Protein AF-A0A484MSU4-F1 (afdb_monomer_lite)

InterPro domains:
  IPR008928 Six-hairpin glycosidase superfamily [SSF48208] (2-65)
  IPR024746 Glycosyl hydrolase family 100 [PF12899] (2-61)
  IPR024746 Glycosyl hydrolase family 100 [PTHR31916] (1-61)

Radius of gyration: 14.1 Å; chains: 1; bounding box: 33×28×32 Å

Sequence (67 aa):
MATPNRESKTMDLIECRWHELVGEMPMKVCYPGIKGHEWRILTRCDPKNTRWTCHNGGSWPGENFSW

Secondary structure (DSSP, 8-state):
---HHHHHHHHHHHHHTHHHHTTTSS-BSSSSPP-HHHHHHHSTT-GGG-TTBTTBT-B--SS----

pLDDT: mean 89.5, std 11.39, range [46.81, 97.69]

Structure (mmCIF, N/CA/C/O backbone):
data_AF-A0A484MSU4-F1
#
_entry.id   AF-A0A484MSU4-F1
#
loop_
_atom_site.group_PDB
_atom_site.id
_atom_site.type_symbol
_atom_site.label_atom_id
_atom_site.label_alt_id
_atom_site.label_comp_id
_atom_site.label_asym_id
_atom_site.label_entity_id
_atom_site.label_seq_id
_atom_site.pdbx_PDB_ins_code
_atom_site.Cartn_x
_atom_site.Cartn_y
_atom_site.Cartn_z
_atom_site.occupancy
_atom_site.B_iso_or_equiv
_atom_site.auth_seq_id
_atom_site.auth_comp_id
_atom_site.auth_asym_id
_atom_site.auth_atom_id
_atom_site.pdbx_PDB_model_num
ATOM 1 N N . MET A 1 1 ? -0.970 19.467 11.798 1.00 73.88 1 MET A N 1
ATOM 2 C CA . MET A 1 1 ? -1.967 18.622 12.492 1.00 73.88 1 MET A CA 1
ATOM 3 C C . MET A 1 1 ? -3.277 18.692 11.726 1.00 73.88 1 MET A C 1
ATOM 5 O O . MET A 1 1 ? -3.531 19.719 11.1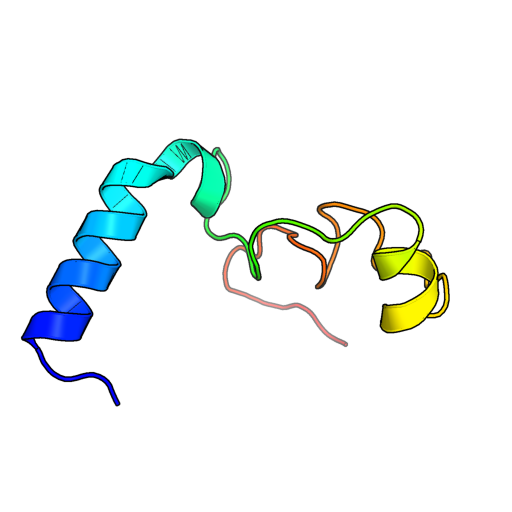01 1.00 73.88 1 MET A O 1
ATOM 9 N N . ALA A 1 2 ? -4.034 17.596 11.677 1.00 88.81 2 ALA A N 1
ATOM 10 C CA . ALA A 1 2 ? -5.298 17.536 10.949 1.00 88.81 2 ALA A CA 1
ATOM 11 C C . ALA A 1 2 ? -6.417 18.252 11.731 1.00 88.81 2 ALA A C 1
ATOM 13 O O . ALA A 1 2 ? -6.278 18.532 12.915 1.00 88.81 2 ALA A O 1
ATOM 14 N N . THR A 1 3 ? -7.504 18.622 11.048 1.00 95.56 3 THR A N 1
ATOM 15 C CA . THR A 1 3 ? -8.730 19.074 11.724 1.00 95.56 3 THR A CA 1
ATOM 16 C C . THR A 1 3 ? -9.558 17.851 12.133 1.00 95.56 3 THR A C 1
ATOM 18 O O . THR A 1 3 ? -9.468 16.839 11.434 1.00 95.56 3 THR A O 1
ATOM 21 N N . PRO A 1 4 ? -10.434 17.925 13.154 1.00 92.88 4 PRO A N 1
ATOM 22 C CA . PRO A 1 4 ? -11.176 16.752 13.635 1.00 92.88 4 PRO A CA 1
ATOM 23 C C . PRO A 1 4 ? -11.964 16.018 12.538 1.00 92.88 4 PRO A C 1
ATOM 25 O O . PRO A 1 4 ? -11.916 14.801 12.425 1.00 92.88 4 PRO A O 1
ATOM 28 N N . ASN A 1 5 ? -12.603 16.758 11.625 1.00 94.50 5 ASN A N 1
ATOM 29 C CA . ASN A 1 5 ? -13.305 16.167 10.478 1.00 94.50 5 ASN A CA 1
ATOM 30 C C . ASN A 1 5 ? -12.362 15.417 9.510 1.00 94.50 5 ASN A C 1
ATOM 32 O O . ASN A 1 5 ? -12.759 14.447 8.871 1.00 94.50 5 ASN A O 1
ATOM 36 N N . ARG A 1 6 ? -11.110 15.870 9.357 1.00 92.00 6 ARG A N 1
ATOM 37 C CA . ARG A 1 6 ? -10.108 15.172 8.533 1.00 92.00 6 ARG A CA 1
ATOM 38 C C . ARG A 1 6 ? -9.558 13.936 9.245 1.00 92.00 6 ARG A C 1
ATOM 40 O O . ARG A 1 6 ? -9.242 12.964 8.567 1.00 92.00 6 ARG A O 1
ATOM 47 N N . GLU A 1 7 ? -9.473 13.961 10.571 1.00 95.62 7 GLU A N 1
ATOM 48 C CA . GLU A 1 7 ? -9.078 12.805 11.387 1.00 95.62 7 GLU A CA 1
ATOM 49 C C . GLU A 1 7 ? -10.118 11.689 11.286 1.00 95.62 7 GLU A C 1
ATOM 51 O O . GLU A 1 7 ? -9.752 10.577 10.917 1.00 95.62 7 GLU A O 1
ATOM 56 N N . SER A 1 8 ? -11.408 12.000 11.473 1.00 95.31 8 SER A N 1
ATOM 57 C CA . SER A 1 8 ? -12.498 11.027 11.301 1.00 95.31 8 SER A CA 1
ATOM 58 C C . SER A 1 8 ? -12.472 10.390 9.914 1.00 95.31 8 SER A C 1
ATOM 60 O O . SER A 1 8 ? -12.390 9.175 9.805 1.00 95.31 8 SER A O 1
ATOM 62 N N . LYS A 1 9 ? -12.375 11.197 8.848 1.00 95.94 9 LYS A N 1
ATOM 63 C CA . LYS A 1 9 ? -12.281 10.670 7.473 1.00 95.94 9 LYS A CA 1
ATOM 64 C C . LYS A 1 9 ? -11.044 9.806 7.225 1.00 95.94 9 LYS A C 1
ATOM 66 O O . LYS A 1 9 ? -11.065 8.948 6.347 1.00 95.94 9 LYS A O 1
ATOM 71 N N . THR A 1 10 ? -9.951 10.061 7.943 1.00 96.00 10 THR A N 1
ATOM 72 C CA . THR A 1 10 ? -8.742 9.234 7.849 1.00 96.00 10 THR A CA 1
ATOM 73 C C . THR A 1 10 ? -8.966 7.883 8.520 1.00 96.00 10 THR A C 1
ATOM 75 O O . THR A 1 10 ? -8.595 6.864 7.944 1.00 96.00 10 THR A O 1
ATOM 78 N N . MET A 1 11 ? -9.614 7.861 9.688 1.00 96.44 11 MET A N 1
ATOM 79 C CA . MET A 1 11 ? -9.990 6.614 10.360 1.00 96.44 11 MET A CA 1
ATOM 80 C C . MET A 1 11 ? -10.995 5.812 9.527 1.00 96.44 11 MET A C 1
ATOM 82 O O . MET A 1 11 ? -10.742 4.640 9.261 1.00 96.44 11 MET A O 1
ATOM 86 N N . ASP A 1 12 ? -12.032 6.464 8.992 1.00 97.69 12 ASP A N 1
ATOM 87 C CA . ASP A 1 12 ? -13.013 5.835 8.099 1.00 97.69 12 ASP A CA 1
ATOM 88 C C . ASP A 1 12 ? -12.325 5.179 6.887 1.00 97.69 12 ASP A C 1
ATOM 90 O O . ASP A 1 12 ? -12.665 4.067 6.483 1.00 97.69 12 ASP A O 1
ATOM 94 N N . LEU A 1 13 ? -11.321 5.847 6.303 1.00 96.81 13 LEU A N 1
ATOM 95 C CA . LEU A 1 13 ? -10.542 5.305 5.187 1.00 96.81 13 LEU A CA 1
ATOM 96 C C . LEU A 1 13 ? -9.731 4.066 5.591 1.00 96.81 13 LEU A C 1
ATOM 98 O O . LEU A 1 13 ? -9.674 3.105 4.819 1.00 96.81 13 LEU A O 1
ATOM 102 N N . ILE A 1 14 ? -9.087 4.094 6.762 1.00 96.31 14 ILE A N 1
ATOM 103 C CA . ILE A 1 14 ? -8.305 2.963 7.281 1.00 96.31 14 ILE A CA 1
ATOM 104 C C . ILE A 1 14 ? -9.215 1.756 7.506 1.00 96.31 14 ILE A C 1
ATOM 106 O O . ILE A 1 14 ? -8.868 0.655 7.084 1.00 96.31 14 ILE A O 1
ATOM 110 N N . GLU A 1 15 ? -10.390 1.964 8.096 1.00 96.25 15 GLU A N 1
ATOM 111 C CA . GLU A 1 15 ? -11.388 0.915 8.314 1.00 96.25 15 GLU A CA 1
ATOM 112 C C . GLU A 1 15 ? -11.912 0.352 6.986 1.00 96.25 15 GLU A C 1
ATOM 114 O O . GLU A 1 15 ? -11.882 -0.860 6.765 1.00 96.25 15 GLU A O 1
ATOM 119 N N . CYS A 1 16 ? -12.301 1.222 6.048 1.00 97.69 16 CYS A N 1
ATOM 120 C CA . CYS A 1 16 ? -12.817 0.808 4.740 1.00 97.69 16 CYS A CA 1
ATOM 121 C C . CYS A 1 16 ? -11.787 0.046 3.893 1.00 97.69 16 CYS A C 1
ATOM 123 O O . CYS A 1 16 ? -12.165 -0.740 3.025 1.00 97.69 16 CYS A O 1
ATOM 125 N N . ARG A 1 17 ? -10.485 0.283 4.102 1.00 96.88 17 ARG A N 1
ATOM 126 C CA . ARG A 1 17 ? -9.392 -0.347 3.340 1.00 96.88 17 ARG A CA 1
ATOM 127 C C . ARG A 1 17 ? -8.436 -1.136 4.228 1.00 96.88 17 ARG A C 1
ATOM 129 O O . ARG A 1 17 ? -7.248 -1.253 3.912 1.00 96.88 17 ARG A O 1
ATOM 136 N N . TRP A 1 18 ? -8.960 -1.722 5.303 1.00 95.12 18 TRP A N 1
ATOM 137 C CA . TRP A 1 18 ? -8.172 -2.422 6.316 1.00 95.12 18 TRP A CA 1
ATOM 138 C C . TRP A 1 18 ? -7.225 -3.466 5.721 1.00 95.12 18 TRP A C 1
ATOM 140 O O . TRP A 1 18 ? -6.029 -3.452 5.993 1.00 95.12 18 TRP A O 1
ATOM 150 N N . HIS A 1 19 ? -7.729 -4.334 4.841 1.00 94.88 19 HIS A N 1
ATOM 151 C CA . HIS A 1 19 ? -6.924 -5.390 4.220 1.00 94.88 19 HIS A CA 1
ATOM 152 C C . HIS A 1 19 ? -5.722 -4.846 3.421 1.00 94.88 19 HIS A C 1
ATOM 154 O O . HIS A 1 19 ? -4.683 -5.492 3.336 1.00 94.88 19 HIS A O 1
ATOM 160 N N . GLU A 1 20 ? -5.841 -3.653 2.837 1.00 93.94 20 GLU A N 1
ATOM 161 C CA . GLU A 1 20 ? -4.802 -3.065 1.987 1.00 93.94 20 GLU A CA 1
ATOM 162 C C . GLU A 1 20 ? -3.792 -2.220 2.772 1.00 93.94 20 GLU A C 1
ATOM 164 O O . GLU A 1 20 ? -2.602 -2.234 2.457 1.00 93.94 20 GLU A O 1
ATOM 169 N N . LEU A 1 21 ? -4.265 -1.476 3.777 1.00 94.69 21 LEU A N 1
ATOM 170 C CA . LEU A 1 21 ? -3.455 -0.539 4.564 1.00 94.69 21 LEU A CA 1
ATOM 171 C C . LEU A 1 21 ? -2.847 -1.183 5.817 1.00 94.69 21 LEU A C 1
ATOM 173 O O . LEU A 1 21 ? -1.766 -0.787 6.253 1.00 94.69 21 LEU A O 1
ATOM 177 N N . VAL A 1 22 ? -3.519 -2.188 6.377 1.00 93.62 22 VAL A N 1
ATOM 178 C CA . VAL A 1 22 ? -3.089 -2.943 7.560 1.00 93.62 22 VAL A CA 1
ATOM 179 C C . VAL A 1 22 ? -2.770 -4.386 7.165 1.00 93.62 22 VAL A C 1
ATOM 181 O O . VAL A 1 22 ? -1.646 -4.844 7.351 1.00 93.62 22 VAL A O 1
ATOM 184 N N . GLY A 1 23 ? -3.717 -5.092 6.544 1.00 91.25 23 GLY A N 1
ATOM 185 C CA . GLY A 1 23 ? -3.566 -6.512 6.222 1.00 91.25 23 GLY A CA 1
ATOM 186 C C . GLY A 1 23 ? -3.378 -7.358 7.486 1.00 91.25 23 GLY A C 1
ATOM 187 O O . GLY A 1 23 ? -4.036 -7.123 8.496 1.00 91.25 23 GLY A O 1
ATOM 188 N N . GLU A 1 24 ? -2.470 -8.333 7.433 1.00 90.75 24 GLU A N 1
ATOM 189 C CA . GLU A 1 24 ? -2.147 -9.20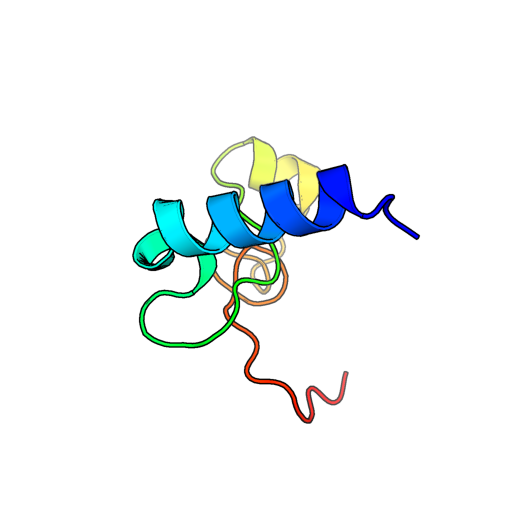4 8.576 1.00 90.75 24 GLU A CA 1
ATOM 190 C C . GLU A 1 24 ? -1.146 -8.573 9.561 1.00 90.75 24 GLU A C 1
ATOM 192 O O . GLU A 1 24 ? -1.055 -9.013 10.705 1.00 90.75 24 GLU A O 1
ATOM 197 N N . MET A 1 25 ? -0.398 -7.544 9.136 1.00 88.75 25 MET A N 1
ATOM 198 C CA . MET A 1 25 ? 0.627 -6.879 9.949 1.00 88.75 25 MET A CA 1
ATOM 199 C C . MET A 1 25 ? 0.457 -5.351 9.904 1.00 88.75 25 MET A C 1
ATOM 201 O O . MET A 1 25 ? 0.735 -4.745 8.859 1.00 88.75 25 MET A O 1
ATOM 205 N N . PRO A 1 26 ? 0.064 -4.705 11.015 1.00 86.75 26 PRO A N 1
ATOM 206 C CA . PRO A 1 26 ? -0.062 -3.252 11.078 1.00 86.75 26 PRO A CA 1
ATOM 207 C C . PRO A 1 26 ? 1.309 -2.563 10.998 1.00 86.75 26 PRO A C 1
ATOM 209 O O . PRO A 1 26 ? 2.284 -3.062 11.549 1.00 86.75 26 PRO A O 1
ATOM 212 N N . MET A 1 27 ? 1.466 -1.402 10.361 1.00 90.06 27 MET A N 1
ATOM 213 C CA . MET A 1 27 ? 0.687 -0.793 9.266 1.00 90.06 27 MET A CA 1
ATOM 214 C C . MET A 1 27 ? 1.638 -0.604 8.073 1.00 90.06 27 MET A C 1
ATOM 216 O O . MET A 1 27 ? 2.858 -0.532 8.255 1.00 90.06 27 MET A O 1
ATOM 220 N N . LYS A 1 28 ? 1.112 -0.525 6.844 1.00 91.12 28 LYS A N 1
ATOM 221 C CA . LYS A 1 28 ? 1.913 -0.166 5.664 1.00 91.12 28 LYS A CA 1
ATOM 222 C C . LYS A 1 28 ? 2.494 1.243 5.810 1.00 91.12 28 LYS A C 1
ATOM 224 O O . LYS A 1 28 ? 1.755 2.190 6.050 1.00 91.12 28 LYS A O 1
ATOM 229 N N . VAL A 1 29 ? 3.801 1.395 5.582 1.00 92.06 29 VAL A N 1
ATOM 230 C CA . VAL A 1 29 ? 4.481 2.707 5.612 1.00 92.06 29 VAL A CA 1
ATOM 231 C C . VAL A 1 29 ? 3.998 3.647 4.499 1.00 92.06 29 VAL A C 1
ATOM 233 O O . VAL A 1 29 ? 3.930 4.859 4.680 1.00 92.06 29 VAL A O 1
ATOM 236 N N . CYS A 1 30 ? 3.642 3.090 3.338 1.00 91.94 30 CYS A N 1
ATOM 237 C CA . CYS A 1 30 ? 3.020 3.806 2.232 1.00 91.94 30 CYS A CA 1
ATOM 238 C C . CYS A 1 30 ? 2.182 2.848 1.375 1.00 91.94 30 CYS A C 1
ATOM 240 O O . CYS A 1 30 ? 2.397 1.632 1.373 1.00 91.94 30 CYS A O 1
ATOM 242 N N . TYR A 1 31 ? 1.215 3.393 0.639 1.00 93.56 31 TYR A N 1
ATOM 243 C CA . TYR A 1 31 ? 0.371 2.620 -0.263 1.00 93.56 31 TYR A CA 1
ATOM 244 C C . TYR A 1 31 ? 0.002 3.454 -1.506 1.00 93.56 31 TYR A C 1
ATOM 246 O O . TYR A 1 31 ? -0.375 4.617 -1.349 1.00 93.56 31 TYR A O 1
ATOM 254 N N . PRO A 1 32 ? 0.020 2.875 -2.723 1.00 94.69 32 PRO A N 1
ATOM 255 C CA . PRO A 1 32 ? 0.531 1.544 -3.054 1.00 94.69 32 PRO A CA 1
ATOM 256 C C . PRO A 1 32 ? 2.063 1.538 -3.185 1.00 94.69 32 PRO A C 1
ATOM 258 O O . PRO A 1 32 ? 2.677 2.572 -3.425 1.00 94.69 32 PRO A O 1
ATOM 261 N N . GLY A 1 33 ? 2.688 0.361 -3.101 1.00 91.62 33 GLY A N 1
ATOM 262 C CA . GLY A 1 33 ? 4.106 0.223 -3.436 1.00 91.62 33 GLY A CA 1
ATOM 263 C C . GLY A 1 33 ? 4.363 0.487 -4.927 1.00 91.62 33 GLY A C 1
ATOM 264 O O . GLY A 1 33 ? 3.727 -0.138 -5.789 1.00 91.62 33 GLY A O 1
ATOM 265 N N . ILE A 1 34 ? 5.311 1.377 -5.224 1.00 94.88 34 ILE A N 1
ATOM 266 C CA . ILE A 1 34 ? 5.743 1.738 -6.578 1.00 94.88 34 ILE A CA 1
ATOM 267 C C . ILE A 1 34 ? 6.453 0.564 -7.260 1.00 94.88 34 ILE A C 1
ATOM 269 O O . ILE A 1 34 ? 7.128 -0.255 -6.627 1.00 94.88 34 ILE A O 1
ATOM 273 N N . LYS A 1 35 ? 6.277 0.452 -8.579 1.00 93.31 35 LYS A N 1
ATOM 274 C CA . LYS A 1 35 ? 6.726 -0.698 -9.381 1.00 93.31 35 LYS A CA 1
ATOM 275 C C . LYS A 1 35 ? 7.191 -0.270 -10.772 1.00 93.31 35 LYS A C 1
ATOM 277 O O . LYS A 1 35 ? 6.917 0.838 -11.220 1.00 93.31 35 LYS A O 1
ATOM 282 N N . GLY A 1 36 ? 7.850 -1.180 -11.488 1.00 94.38 36 GLY A N 1
ATOM 283 C CA . GLY A 1 36 ? 8.188 -0.984 -12.899 1.00 94.38 36 GLY A CA 1
ATOM 284 C C . GLY A 1 36 ? 9.069 0.245 -13.131 1.00 94.38 36 GLY A C 1
ATOM 285 O O . GLY A 1 36 ? 10.088 0.413 -12.466 1.00 94.38 36 GLY A O 1
ATOM 286 N N . HIS A 1 37 ? 8.691 1.085 -14.094 1.00 96.56 37 HIS A N 1
ATOM 287 C CA . HIS A 1 37 ? 9.485 2.251 -14.481 1.00 96.56 37 HIS A CA 1
ATOM 288 C C . HIS A 1 37 ? 9.564 3.314 -13.378 1.00 96.56 37 HIS A C 1
ATOM 290 O O . HIS A 1 37 ? 10.638 3.856 -13.134 1.00 96.56 37 HIS A O 1
ATOM 296 N N . GLU A 1 38 ? 8.464 3.540 -12.659 1.00 95.06 38 GLU A N 1
ATOM 297 C CA . GLU A 1 38 ? 8.411 4.489 -11.546 1.00 95.06 38 GLU A CA 1
ATOM 298 C C . GLU A 1 38 ? 9.371 4.084 -10.425 1.00 95.06 38 GLU A C 1
ATOM 300 O O . GLU A 1 38 ? 10.148 4.908 -9.956 1.00 95.06 38 GLU A O 1
ATOM 305 N N . TRP A 1 39 ? 9.407 2.794 -10.071 1.00 96.06 39 TRP A N 1
ATOM 306 C CA . TRP A 1 39 ? 10.403 2.277 -9.132 1.00 96.06 39 TRP A CA 1
ATOM 307 C C . TRP A 1 39 ? 11.829 2.516 -9.639 1.00 96.06 39 TRP A C 1
ATOM 309 O O . TRP A 1 39 ? 12.641 3.085 -8.920 1.00 96.06 39 TRP A O 1
ATOM 319 N N . ARG A 1 40 ? 12.127 2.174 -10.902 1.00 95.31 40 ARG A N 1
ATOM 320 C CA . ARG A 1 40 ? 13.475 2.368 -11.472 1.00 95.31 40 ARG A CA 1
ATOM 321 C C . ARG A 1 40 ? 13.938 3.823 -11.400 1.00 95.31 40 ARG A C 1
ATOM 323 O O . ARG A 1 40 ? 15.113 4.057 -11.139 1.00 95.31 40 ARG A O 1
ATOM 330 N N . ILE A 1 41 ? 13.035 4.778 -11.622 1.00 96.62 41 ILE A N 1
ATOM 331 C CA . ILE A 1 41 ? 13.349 6.210 -11.582 1.00 96.62 41 ILE A CA 1
ATOM 332 C C . ILE A 1 41 ? 13.453 6.709 -10.139 1.00 96.62 41 ILE A C 1
ATOM 334 O O . ILE A 1 41 ? 14.482 7.267 -9.761 1.00 96.62 41 ILE A O 1
ATOM 338 N N . LEU A 1 42 ? 12.408 6.510 -9.331 1.00 95.38 42 LEU A N 1
ATOM 339 C CA . LEU A 1 42 ? 12.300 7.120 -8.004 1.00 95.38 42 LEU A CA 1
ATOM 340 C C . LEU A 1 42 ? 13.236 6.472 -6.982 1.00 95.38 42 LEU A C 1
ATOM 342 O O . LEU A 1 42 ? 13.820 7.179 -6.167 1.00 95.38 42 LEU A O 1
ATOM 346 N N . THR A 1 43 ? 13.427 5.150 -7.039 1.00 93.19 43 THR A N 1
ATOM 347 C CA . THR A 1 43 ? 14.341 4.433 -6.129 1.00 93.19 43 THR A CA 1
ATOM 348 C C . THR A 1 43 ? 15.733 4.238 -6.717 1.00 93.19 43 THR A C 1
ATOM 350 O O . THR A 1 43 ? 16.600 3.687 -6.047 1.00 93.19 43 THR A O 1
ATOM 353 N N . ARG A 1 44 ? 15.965 4.651 -7.973 1.00 95.56 44 ARG A N 1
ATOM 354 C CA . ARG A 1 44 ? 17.209 4.380 -8.719 1.00 95.56 44 ARG A CA 1
ATOM 355 C C . ARG A 1 44 ? 17.572 2.892 -8.756 1.00 95.56 44 ARG A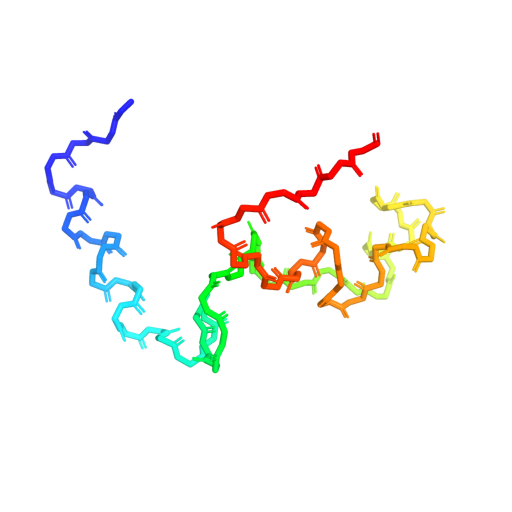 C 1
ATOM 357 O O . ARG A 1 44 ? 18.740 2.525 -8.683 1.00 95.56 44 ARG A O 1
ATOM 364 N N . CYS A 1 45 ? 16.557 2.044 -8.901 1.00 94.12 45 CYS A N 1
ATOM 365 C CA . CYS A 1 45 ? 16.685 0.587 -8.880 1.00 94.12 45 CYS A CA 1
ATOM 366 C C . CYS A 1 45 ? 17.227 0.013 -7.555 1.00 94.12 45 CYS A C 1
ATOM 368 O O . CYS A 1 45 ? 17.859 -1.041 -7.577 1.00 94.12 45 CYS A O 1
ATOM 370 N N . ASP A 1 46 ? 16.991 0.674 -6.414 1.00 95.00 46 ASP A N 1
ATOM 371 C CA . ASP A 1 46 ? 17.451 0.194 -5.105 1.00 95.00 46 ASP A CA 1
ATOM 372 C C . ASP A 1 46 ? 16.776 -1.139 -4.717 1.00 95.00 46 ASP A C 1
ATOM 374 O O . ASP A 1 46 ? 15.568 -1.158 -4.434 1.00 95.00 46 ASP A O 1
ATOM 378 N N . PRO A 1 47 ? 17.534 -2.254 -4.645 1.00 92.88 47 PRO A N 1
ATOM 379 C CA . PRO A 1 47 ? 16.988 -3.573 -4.346 1.00 92.88 47 PRO A CA 1
ATOM 380 C C . PRO A 1 47 ? 16.412 -3.696 -2.928 1.00 92.88 47 PRO A C 1
ATOM 382 O O . PRO A 1 47 ? 15.607 -4.592 -2.695 1.00 92.88 47 PRO A O 1
ATOM 385 N N . LYS A 1 48 ? 16.750 -2.805 -1.981 1.00 92.19 48 LYS A N 1
ATOM 386 C CA . LYS A 1 48 ? 16.121 -2.800 -0.645 1.00 92.19 48 LYS A CA 1
ATOM 387 C C . LYS A 1 48 ? 14.658 -2.352 -0.698 1.00 92.19 48 LYS A C 1
ATOM 389 O O . LYS A 1 48 ? 13.834 -2.783 0.106 1.00 92.19 48 LYS A O 1
ATOM 394 N N . ASN A 1 49 ? 14.316 -1.510 -1.669 1.00 92.31 49 ASN A N 1
ATOM 395 C CA . ASN A 1 49 ? 13.002 -0.887 -1.800 1.00 92.31 49 ASN A CA 1
ATOM 396 C C . ASN A 1 49 ? 12.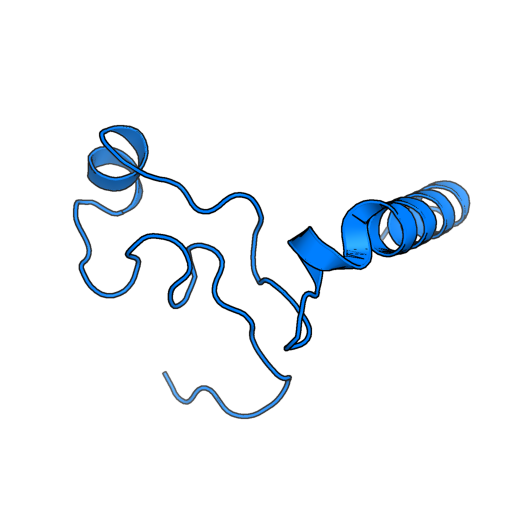177 -1.509 -2.933 1.00 92.31 49 ASN A C 1
ATOM 398 O O . ASN A 1 49 ? 11.420 -0.809 -3.608 1.00 92.31 49 ASN A O 1
ATOM 402 N N . THR A 1 50 ? 12.317 -2.815 -3.183 1.00 90.75 50 THR A N 1
ATOM 403 C CA . THR A 1 50 ? 11.401 -3.562 -4.061 1.00 90.75 50 THR A CA 1
ATOM 404 C C . THR A 1 50 ? 9.938 -3.429 -3.618 1.00 90.75 50 THR A C 1
ATOM 406 O O . THR A 1 50 ? 9.625 -2.936 -2.537 1.00 90.75 50 THR A O 1
ATOM 409 N N . ARG A 1 51 ? 8.997 -3.816 -4.484 1.00 89.88 51 ARG A N 1
ATOM 410 C CA . ARG A 1 51 ? 7.568 -3.629 -4.208 1.00 89.88 51 ARG A CA 1
ATOM 411 C C . ARG A 1 51 ? 7.162 -4.332 -2.903 1.00 89.88 51 ARG A C 1
ATOM 413 O O . ARG A 1 51 ? 7.375 -5.533 -2.775 1.00 89.88 51 ARG A O 1
ATOM 420 N N . TRP A 1 52 ? 6.521 -3.587 -2.002 1.00 89.44 52 TRP A N 1
ATOM 421 C CA . TRP A 1 52 ? 6.057 -4.022 -0.677 1.00 89.44 52 TRP A CA 1
ATOM 422 C C . TRP A 1 52 ? 7.164 -4.348 0.337 1.00 89.44 52 TRP A C 1
ATOM 424 O O . TRP A 1 52 ? 6.903 -5.037 1.323 1.00 89.44 52 TRP A O 1
ATOM 434 N N . THR A 1 53 ? 8.383 -3.836 0.134 1.00 88.25 53 THR A N 1
ATOM 435 C CA . THR A 1 53 ? 9.508 -4.006 1.070 1.00 88.25 53 THR A CA 1
ATOM 436 C C . THR A 1 53 ? 9.990 -2.671 1.625 1.00 88.25 53 THR A C 1
ATOM 438 O O . THR A 1 53 ? 9.848 -1.636 0.975 1.00 88.25 53 THR A O 1
ATOM 441 N N . CYS A 1 54 ? 10.583 -2.695 2.825 1.00 89.25 54 CYS A N 1
ATOM 442 C CA . CYS A 1 54 ? 11.179 -1.529 3.492 1.00 89.25 54 CYS A CA 1
ATOM 443 C C . CYS A 1 54 ? 10.280 -0.283 3.401 1.00 89.25 54 CYS A C 1
ATOM 445 O O . CYS A 1 54 ? 9.172 -0.303 3.934 1.00 89.25 54 CYS A O 1
ATOM 447 N N . HIS A 1 55 ? 10.732 0.770 2.712 1.00 92.31 55 HIS A N 1
ATOM 448 C CA . HIS A 1 55 ? 9.998 2.028 2.555 1.00 92.31 55 HIS A CA 1
ATOM 449 C C . HIS A 1 55 ? 8.952 1.993 1.436 1.00 92.31 55 HIS A C 1
ATOM 451 O O . HIS A 1 55 ? 8.074 2.850 1.382 1.00 92.31 55 HIS A O 1
ATOM 457 N N . ASN A 1 56 ? 9.026 1.016 0.534 1.00 93.56 56 ASN A N 1
ATOM 458 C CA . ASN A 1 56 ? 8.144 0.889 -0.619 1.00 93.56 56 ASN A CA 1
ATOM 459 C C . ASN A 1 56 ? 6.926 0.003 -0.302 1.00 93.56 56 ASN A C 1
ATOM 461 O O . ASN A 1 56 ? 6.651 -0.990 -0.979 1.00 93.56 56 ASN A O 1
ATOM 465 N N . GLY A 1 57 ? 6.209 0.348 0.767 1.00 90.69 57 GLY A N 1
ATOM 466 C CA . GLY A 1 57 ? 4.990 -0.338 1.196 1.00 90.69 57 GLY A CA 1
ATOM 467 C C . GLY A 1 57 ? 5.224 -1.578 2.062 1.00 90.69 57 GLY A C 1
ATOM 468 O O . GLY A 1 57 ? 4.379 -2.475 2.100 1.00 90.69 57 GLY A O 1
ATOM 469 N N . GLY A 1 58 ? 6.361 -1.655 2.758 1.00 91.00 58 GLY A N 1
ATOM 470 C CA . GLY A 1 58 ? 6.536 -2.607 3.855 1.00 91.00 58 GLY A CA 1
ATOM 471 C C . GLY A 1 58 ? 5.568 -2.323 5.012 1.00 91.00 58 GLY A C 1
ATOM 472 O O . GLY A 1 58 ? 5.150 -1.181 5.208 1.00 91.00 58 GLY A O 1
ATOM 473 N N . SER A 1 59 ? 5.198 -3.364 5.766 1.00 90.19 59 SER A N 1
ATOM 474 C CA . SER A 1 59 ? 4.485 -3.213 7.045 1.00 90.19 59 SER A CA 1
ATOM 475 C C . SER A 1 59 ? 5.499 -3.055 8.170 1.00 90.19 59 SER A C 1
ATOM 477 O O . SER A 1 59 ? 6.402 -3.885 8.282 1.00 90.19 59 SER A O 1
ATOM 479 N N . TRP A 1 60 ? 5.374 -2.001 8.974 1.00 88.56 60 TRP A N 1
ATOM 480 C CA . 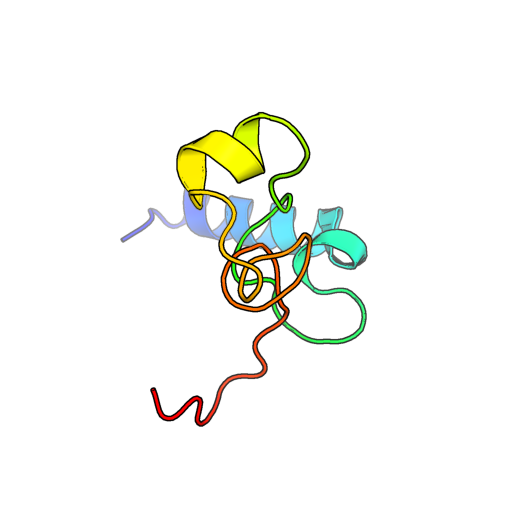TRP A 1 60 ? 6.289 -1.724 10.082 1.00 88.56 60 TRP A CA 1
ATOM 481 C C . TRP A 1 60 ? 5.545 -1.899 11.410 1.00 88.56 60 TRP A C 1
ATOM 483 O O . TRP A 1 60 ? 4.8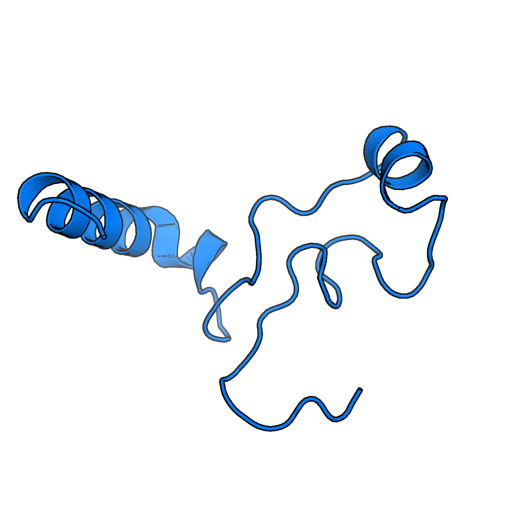18 -0.985 11.808 1.00 88.56 60 TRP A O 1
ATOM 493 N N . PRO A 1 61 ? 5.703 -3.047 12.099 1.00 82.00 61 PRO A N 1
ATOM 494 C CA . PRO A 1 61 ? 5.259 -3.158 13.479 1.00 82.00 61 PRO A CA 1
ATOM 495 C C . PRO A 1 61 ? 6.127 -2.193 14.288 1.00 82.00 61 PRO A C 1
ATOM 497 O O . PRO A 1 61 ? 7.353 -2.232 14.191 1.00 82.00 61 PRO A O 1
ATOM 500 N N . GLY A 1 62 ? 5.507 -1.245 14.987 1.00 68.19 62 GLY A N 1
ATOM 501 C CA . GLY A 1 62 ? 6.239 -0.220 15.721 1.00 68.19 62 GLY A CA 1
ATOM 502 C C . GLY A 1 62 ? 7.134 -0.849 16.784 1.00 68.19 62 GLY A C 1
ATOM 503 O O . GLY A 1 62 ? 6.615 -1.257 17.810 1.00 68.19 62 GLY A O 1
ATOM 504 N N . GLU A 1 63 ? 8.433 -0.974 16.484 1.00 56.62 63 GLU A N 1
ATOM 505 C CA . GLU A 1 63 ? 9.614 -0.813 17.351 1.00 56.62 63 GLU A CA 1
ATOM 506 C C . GLU A 1 63 ? 10.883 -1.403 16.685 1.00 56.62 63 GLU A C 1
ATOM 508 O O . GLU A 1 63 ? 10.875 -2.501 16.136 1.00 56.62 63 GLU A O 1
ATOM 513 N N . ASN A 1 64 ? 11.990 -0.648 16.765 1.00 54.72 64 ASN A N 1
ATOM 514 C CA . ASN A 1 64 ? 13.383 -1.022 16.457 1.00 54.72 64 ASN A CA 1
ATOM 515 C C . ASN A 1 64 ? 13.752 -1.446 15.020 1.00 54.72 64 ASN A C 1
ATOM 517 O O . ASN A 1 64 ? 14.250 -2.546 14.786 1.00 54.72 64 ASN A O 1
ATOM 521 N N . PHE A 1 65 ? 13.698 -0.504 14.076 1.00 56.44 65 PHE A N 1
ATOM 522 C CA . PHE A 1 65 ? 14.596 -0.548 12.916 1.00 56.44 65 PHE A CA 1
ATOM 523 C C . PHE A 1 65 ? 15.837 0.297 13.229 1.00 56.44 65 PHE A C 1
ATOM 525 O O . PHE A 1 65 ? 15.811 1.519 13.102 1.00 56.44 65 PHE A O 1
ATOM 532 N N . SER A 1 66 ? 16.909 -0.349 13.703 1.00 46.81 66 SER A N 1
ATOM 533 C CA . SER A 1 66 ? 18.232 0.282 13.736 1.00 46.81 66 SER A CA 1
ATOM 534 C C . SER A 1 66 ? 18.690 0.450 12.289 1.00 46.81 66 SER A C 1
ATOM 536 O O . SER A 1 66 ? 18.844 -0.544 11.577 1.00 46.81 66 SER A O 1
ATOM 538 N N . TRP A 1 67 ? 18.830 1.699 11.851 1.00 51.44 67 TRP A N 1
ATOM 539 C CA . TRP A 1 67 ? 19.441 2.050 10.569 1.00 51.44 67 TRP A CA 1
ATOM 540 C C . TRP A 1 67 ? 20.960 1.930 10.637 1.00 51.44 67 TRP A C 1
ATOM 542 O O . TRP A 1 67 ? 21.518 2.222 11.721 1.00 51.44 67 TRP A O 1
#

Organism: NCBI:txid132261

Foldseek 3Di:
DDDPVVVVVVVVVCVVCVCQQQNPHAGWLDPFFDDDPRCCPPVVPPPQRHGCHDNRGDHDDPDDDDD